Protein AF-A0A1G3TD76-F1 (afdb_monomer)

Foldseek 3Di:
DPVVVLVVLLVLLVVLLVVLVPADDDPLSVVVNVVSVVLNVCSVVVNDDPVVSVVVSVCSVVVVVVRVVVVVD

Nearest PDB structures (foldseek):
  2ip6-assembly1_A  TM=8.094E-01  e=3.872E+00  Pediococcus pentosaceus
  4nbo-assembly2_B  TM=5.725E-01  e=2.353E+00  Homo sapiens
  8qhx-assembly1_D  TM=3.581E-01  e=7.681E+00  Synechocystis sp. PCC 6803

Structure (mmCIF, N/CA/C/O backbone):
data_AF-A0A1G3TD76-F1
#
_entry.id   AF-A0A1G3TD76-F1
#
loop_
_atom_site.group_PDB
_atom_site.id
_atom_site.type_symbol
_atom_site.label_atom_id
_atom_site.label_alt_id
_atom_site.label_comp_id
_atom_site.label_asym_id
_atom_site.label_entity_id
_atom_site.label_seq_id
_atom_site.pdbx_PDB_ins_code
_atom_site.Cartn_x
_atom_site.Cartn_y
_atom_site.Cartn_z
_atom_site.occupancy
_atom_site.B_iso_or_equiv
_atom_site.auth_seq_id
_atom_site.auth_comp_id
_atom_site.auth_asym_id
_atom_site.auth_atom_id
_atom_site.pdbx_PDB_model_num
ATOM 1 N N . MET A 1 1 ? -14.530 0.860 17.038 1.00 51.81 1 MET A N 1
ATOM 2 C CA . MET A 1 1 ? -13.560 -0.093 16.449 1.00 51.81 1 MET A CA 1
ATOM 3 C C . MET A 1 1 ? -12.395 -0.199 17.408 1.00 51.81 1 MET A C 1
ATOM 5 O O . MET A 1 1 ? -11.893 0.841 17.813 1.00 51.81 1 MET A O 1
ATOM 9 N N . LYS A 1 2 ? -12.028 -1.409 17.845 1.00 53.72 2 LYS A N 1
ATOM 10 C CA . LYS A 1 2 ? -10.879 -1.588 18.740 1.00 53.72 2 LYS A CA 1
ATOM 11 C C . LYS A 1 2 ? -9.627 -1.209 17.949 1.00 53.72 2 LYS A C 1
ATOM 13 O O . LYS A 1 2 ? -9.403 -1.749 16.871 1.00 53.72 2 LYS A O 1
ATOM 18 N N . THR A 1 3 ? -8.846 -0.274 18.468 1.00 60.19 3 THR A N 1
ATOM 19 C CA . THR A 1 3 ? -7.640 0.330 17.871 1.00 60.19 3 THR A CA 1
ATOM 20 C C . THR A 1 3 ? -6.664 -0.695 17.263 1.00 60.19 3 THR A C 1
ATOM 22 O O . THR A 1 3 ? -5.927 -0.383 16.336 1.00 60.19 3 THR A O 1
ATOM 25 N N . SER A 1 4 ? -6.714 -1.949 17.726 1.00 70.12 4 SER A N 1
ATOM 26 C CA . SER A 1 4 ? -5.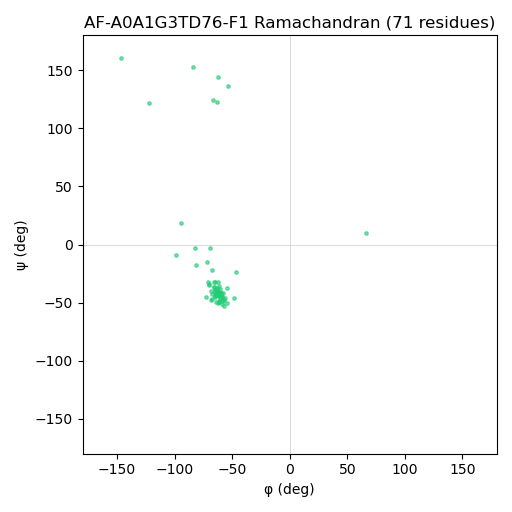920 -3.075 17.230 1.00 70.12 4 SER A CA 1
ATOM 27 C C . SER A 1 4 ? -6.204 -3.501 15.786 1.00 70.12 4 SER A C 1
ATOM 29 O O . SER A 1 4 ? -5.295 -3.996 15.132 1.00 70.12 4 SER A O 1
ATOM 31 N N . GLU A 1 5 ? -7.438 -3.375 15.286 1.00 73.88 5 GLU A N 1
ATOM 32 C CA . GLU A 1 5 ? -7.760 -3.767 13.900 1.00 73.88 5 GLU A CA 1
ATOM 33 C C . GLU A 1 5 ? -7.160 -2.764 12.915 1.00 73.88 5 GLU A C 1
ATOM 35 O O . GLU A 1 5 ? -6.471 -3.143 11.978 1.00 73.88 5 GLU A O 1
ATOM 40 N N . LEU A 1 6 ? -7.320 -1.477 13.215 1.00 74.75 6 LEU A N 1
ATOM 41 C CA . LEU A 1 6 ? -6.838 -0.371 12.393 1.00 74.75 6 LEU A CA 1
ATOM 42 C C . LEU A 1 6 ? -5.304 -0.366 12.277 1.00 74.75 6 LEU A C 1
ATOM 44 O O . LEU A 1 6 ? -4.766 -0.117 11.202 1.00 74.75 6 LEU A O 1
ATOM 48 N N . ASN A 1 7 ? -4.603 -0.711 13.360 1.00 79.19 7 ASN A N 1
ATOM 49 C CA . ASN A 1 7 ? -3.146 -0.846 13.344 1.00 79.19 7 ASN A CA 1
ATOM 50 C C . ASN A 1 7 ? -2.677 -1.985 12.427 1.00 79.19 7 ASN A C 1
ATOM 52 O O . ASN A 1 7 ? -1.738 -1.790 11.662 1.00 79.19 7 ASN A O 1
ATOM 56 N N . LYS A 1 8 ? -3.362 -3.138 12.436 1.00 80.44 8 LYS A N 1
ATOM 57 C CA . LYS A 1 8 ? -3.044 -4.258 11.531 1.00 80.44 8 LYS A CA 1
ATOM 58 C C . LYS A 1 8 ? -3.278 -3.896 10.065 1.00 80.44 8 LYS A C 1
ATOM 60 O O . LYS A 1 8 ? -2.491 -4.269 9.204 1.00 80.44 8 LYS A O 1
ATOM 65 N N . GLU A 1 9 ? -4.345 -3.154 9.772 1.00 75.56 9 GLU A N 1
ATOM 66 C CA . GLU A 1 9 ? -4.636 -2.673 8.413 1.00 75.56 9 GLU A CA 1
ATOM 67 C C . GLU A 1 9 ? -3.529 -1.744 7.893 1.00 75.56 9 GLU A C 1
ATOM 69 O O . GLU A 1 9 ? -3.113 -1.852 6.737 1.00 75.56 9 GLU A O 1
ATOM 74 N N . ILE A 1 10 ? -3.032 -0.848 8.754 1.00 82.12 10 ILE A N 1
ATOM 75 C CA . ILE A 1 10 ? -1.916 0.049 8.430 1.00 82.12 10 ILE A CA 1
ATOM 76 C C . ILE A 1 10 ? -0.631 -0.750 8.195 1.00 82.12 10 ILE A C 1
ATOM 78 O O . ILE A 1 10 ? 0.056 -0.488 7.212 1.00 82.12 10 ILE A O 1
ATOM 82 N N . GLU A 1 11 ? -0.336 -1.738 9.037 1.00 83.81 11 GLU A N 1
ATOM 83 C CA . GLU A 1 11 ? 0.862 -2.580 8.924 1.00 83.81 11 GLU A CA 1
ATOM 84 C C . GLU A 1 11 ? 0.891 -3.361 7.596 1.00 83.81 11 GLU A C 1
ATOM 86 O O . GLU A 1 11 ? 1.901 -3.375 6.890 1.00 83.81 11 GLU A O 1
ATOM 91 N N . VAL A 1 12 ? -0.251 -3.923 7.179 1.00 81.75 12 VAL A N 1
ATOM 92 C CA . VAL A 1 12 ? -0.391 -4.586 5.868 1.00 81.75 12 VAL A CA 1
ATOM 93 C C . VAL A 1 12 ? -0.165 -3.601 4.716 1.00 81.75 12 VAL A C 1
ATOM 95 O O . VAL A 1 12 ? 0.504 -3.929 3.733 1.00 81.75 12 VAL A O 1
ATOM 98 N N . LEU A 1 13 ? -0.698 -2.382 4.819 1.00 81.50 13 LEU A N 1
ATOM 99 C CA . LEU A 1 13 ? -0.478 -1.340 3.814 1.00 81.50 13 LEU A CA 1
ATOM 100 C C . LEU A 1 13 ? 0.986 -0.907 3.734 1.00 81.50 13 LEU A C 1
ATOM 102 O O . LEU A 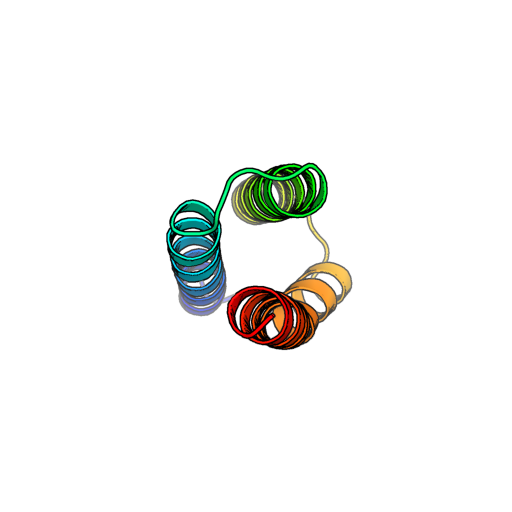1 13 ? 1.501 -0.733 2.633 1.00 81.50 13 LEU A O 1
ATOM 106 N N . GLU A 1 14 ? 1.662 -0.752 4.870 1.00 85.12 14 GLU A N 1
ATOM 107 C CA . GLU A 1 14 ? 3.086 -0.412 4.928 1.00 85.12 14 GLU A CA 1
ATOM 108 C C . GLU A 1 14 ? 3.954 -1.496 4.295 1.00 85.12 14 GLU A C 1
ATOM 110 O O . GLU A 1 14 ? 4.834 -1.179 3.490 1.00 85.12 14 GLU A O 1
ATOM 115 N N . HIS A 1 15 ? 3.653 -2.764 4.577 1.00 84.12 15 HIS A N 1
ATOM 116 C CA . HIS A 1 15 ? 4.322 -3.886 3.930 1.00 84.12 15 HIS A CA 1
ATOM 117 C C . HIS A 1 15 ? 4.143 -3.847 2.405 1.00 84.12 15 HIS A C 1
ATOM 119 O O . HIS A 1 15 ? 5.119 -3.935 1.662 1.00 84.12 15 HIS A O 1
ATOM 125 N N . ASN A 1 16 ? 2.916 -3.631 1.922 1.00 78.38 16 ASN A N 1
ATOM 126 C CA . ASN A 1 16 ? 2.638 -3.571 0.485 1.00 78.38 16 ASN A CA 1
ATOM 127 C C . ASN A 1 16 ? 3.307 -2.376 -0.204 1.00 78.38 16 ASN A C 1
ATOM 129 O O . ASN A 1 16 ? 3.787 -2.516 -1.329 1.00 78.38 16 ASN A O 1
ATOM 133 N N . ILE A 1 17 ? 3.386 -1.22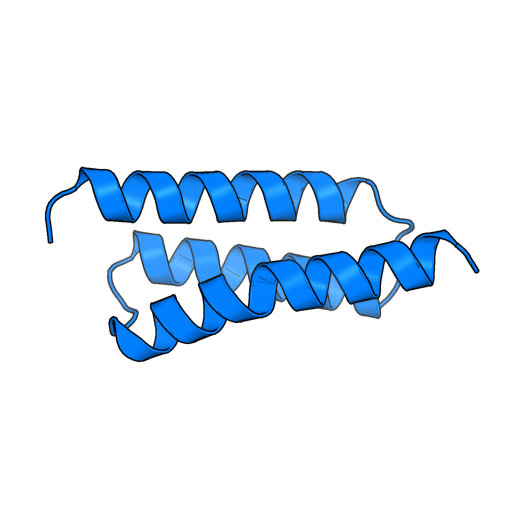0 0.466 1.00 84.19 17 ILE A N 1
ATOM 134 C CA . ILE A 1 17 ? 4.149 -0.062 -0.025 1.00 84.19 17 ILE A CA 1
ATOM 135 C C . ILE A 1 17 ? 5.628 -0.430 -0.149 1.00 84.19 17 ILE A C 1
ATOM 137 O O . ILE A 1 17 ? 6.219 -0.192 -1.200 1.00 84.19 17 ILE A O 1
ATOM 141 N N . SER A 1 18 ? 6.209 -1.044 0.885 1.00 84.81 18 SER A N 1
ATOM 142 C CA . SER A 1 18 ? 7.611 -1.469 0.870 1.00 84.81 18 SER A CA 1
ATOM 143 C C . SER A 1 18 ? 7.889 -2.446 -0.276 1.00 84.81 18 SER A C 1
ATOM 145 O O . SER A 1 18 ? 8.831 -2.242 -1.037 1.00 84.81 18 SER A O 1
ATOM 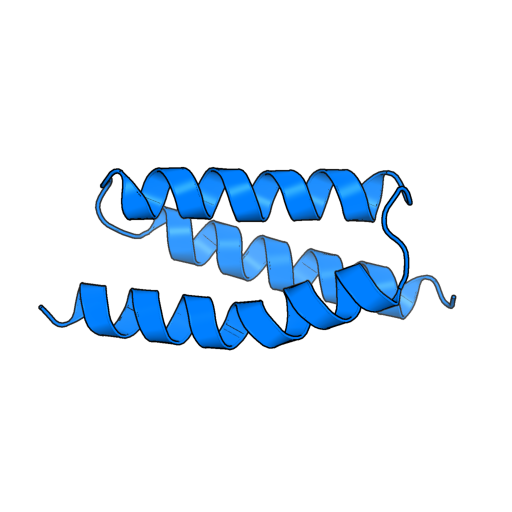147 N N . VAL A 1 19 ? 7.023 -3.444 -0.485 1.00 79.62 19 VAL A N 1
ATOM 148 C CA . VAL A 1 19 ? 7.138 -4.377 -1.617 1.00 79.62 19 VAL A CA 1
ATOM 149 C C . VAL A 1 19 ? 7.054 -3.642 -2.955 1.00 79.62 19 VAL A C 1
ATOM 151 O O . VAL A 1 19 ? 7.895 -3.880 -3.825 1.00 79.62 19 VAL A O 1
ATOM 154 N N . ALA A 1 20 ? 6.081 -2.744 -3.125 1.00 76.44 20 ALA A N 1
ATOM 155 C CA . ALA A 1 20 ? 5.899 -1.988 -4.362 1.00 76.44 20 ALA A CA 1
ATOM 156 C C . ALA A 1 20 ? 7.101 -1.077 -4.680 1.00 76.44 20 ALA A C 1
ATOM 158 O O . ALA A 1 20 ? 7.448 -0.918 -5.846 1.00 76.44 20 ALA A O 1
ATOM 159 N N . GLN A 1 21 ? 7.791 -0.548 -3.663 1.00 82.75 21 GLN A N 1
ATOM 160 C CA . GLN A 1 21 ? 9.023 0.237 -3.833 1.00 82.75 21 GLN A CA 1
ATOM 161 C C . GLN A 1 21 ? 10.207 -0.594 -4.352 1.00 82.75 21 GLN A C 1
ATOM 163 O O . GLN A 1 21 ? 11.128 -0.031 -4.934 1.00 82.75 21 GLN A O 1
ATOM 168 N N . THR A 1 22 ? 10.193 -1.921 -4.173 1.00 82.62 22 THR A N 1
ATOM 169 C CA . THR A 1 22 ? 11.235 -2.816 -4.722 1.00 82.62 22 THR A CA 1
ATOM 170 C C . THR A 1 22 ? 11.020 -3.181 -6.192 1.00 82.62 22 THR A C 1
ATOM 172 O O . THR A 1 22 ? 11.802 -3.948 -6.759 1.00 82.62 22 THR A O 1
ATOM 175 N N . LEU A 1 23 ? 9.924 -2.723 -6.800 1.00 78.12 23 LEU A N 1
ATOM 176 C CA . LEU A 1 23 ? 9.613 -3.006 -8.196 1.00 78.12 23 LEU A CA 1
ATOM 177 C C . LEU A 1 23 ? 10.323 -2.013 -9.119 1.00 78.12 23 LEU A C 1
ATOM 179 O O . LEU A 1 23 ? 10.549 -0.868 -8.723 1.00 78.12 23 LEU A O 1
ATOM 183 N N . PRO A 1 24 ? 10.622 -2.414 -10.367 1.00 78.25 24 PRO A N 1
ATOM 184 C CA . PRO A 1 24 ? 11.109 -1.482 -11.371 1.00 78.25 24 PRO A CA 1
ATOM 185 C C . PRO A 1 24 ? 10.153 -0.285 -11.503 1.00 78.25 24 PRO A C 1
ATOM 187 O O . PRO A 1 24 ? 8.926 -0.481 -11.525 1.00 78.25 24 PRO A O 1
ATOM 190 N N . PRO A 1 25 ? 10.682 0.947 -11.587 1.00 77.25 25 PRO A N 1
ATOM 191 C CA . PRO A 1 25 ? 9.854 2.119 -11.800 1.00 77.25 25 PRO A CA 1
ATOM 192 C C . PRO A 1 25 ? 9.171 2.002 -13.164 1.00 77.25 25 PRO A C 1
ATOM 194 O O . PRO A 1 25 ? 9.812 1.835 -14.198 1.00 77.25 25 PRO A O 1
ATOM 197 N N . SER A 1 26 ? 7.847 2.059 -13.138 1.00 80.06 26 SER A N 1
ATOM 198 C CA . SER A 1 26 ? 6.973 2.091 -14.306 1.00 80.06 26 SER A CA 1
ATOM 199 C C . SER A 1 26 ? 5.759 2.938 -13.954 1.00 80.06 26 SER A C 1
ATOM 201 O O . SER A 1 26 ? 5.455 3.091 -12.767 1.00 80.06 26 SER A O 1
ATOM 203 N N . ASP A 1 27 ? 5.030 3.436 -14.949 1.00 77.06 27 ASP A N 1
ATOM 204 C CA . ASP A 1 27 ? 3.800 4.204 -14.711 1.00 77.06 27 ASP A CA 1
ATOM 205 C C . ASP A 1 27 ? 2.811 3.423 -13.830 1.00 77.06 27 ASP A C 1
ATOM 207 O O . ASP A 1 27 ? 2.214 3.971 -12.905 1.00 77.06 27 ASP A O 1
ATOM 211 N N . ASN A 1 28 ? 2.733 2.103 -14.029 1.00 73.62 28 ASN A N 1
ATOM 212 C CA . ASN A 1 28 ? 1.906 1.206 -13.221 1.00 73.62 28 ASN A CA 1
ATOM 213 C C . ASN A 1 28 ? 2.413 1.081 -11.776 1.00 73.62 28 ASN A C 1
ATOM 215 O O . ASN A 1 28 ? 1.618 1.107 -10.837 1.00 73.62 28 ASN A O 1
ATOM 219 N N . THR A 1 29 ? 3.729 0.961 -11.582 1.00 74.31 29 THR A N 1
ATOM 220 C CA . THR A 1 29 ? 4.350 0.900 -10.247 1.00 74.31 29 THR A CA 1
ATOM 221 C C . THR A 1 29 ? 4.141 2.211 -9.484 1.00 74.31 29 THR A C 1
ATOM 223 O O . THR A 1 29 ? 3.848 2.194 -8.288 1.00 74.31 29 THR A O 1
ATOM 226 N N . LEU A 1 30 ? 4.265 3.350 -10.169 1.00 79.50 30 LEU A N 1
ATOM 227 C CA . LEU A 1 30 ? 4.086 4.678 -9.583 1.00 79.50 30 LEU A CA 1
ATOM 228 C C . LEU A 1 30 ? 2.623 4.925 -9.198 1.00 79.50 30 LEU A C 1
ATOM 230 O O . LEU A 1 30 ? 2.354 5.299 -8.056 1.00 79.50 30 LEU A O 1
ATOM 234 N N . ALA A 1 31 ? 1.681 4.623 -10.097 1.00 78.00 31 ALA A N 1
ATOM 235 C CA . ALA A 1 31 ? 0.246 4.728 -9.826 1.00 78.00 31 ALA A CA 1
ATOM 236 C C . ALA A 1 31 ? -0.187 3.821 -8.662 1.00 78.00 31 ALA A C 1
ATOM 238 O O . ALA A 1 31 ? -1.002 4.201 -7.814 1.00 78.00 31 ALA A O 1
ATOM 239 N N . LEU A 1 32 ? 0.397 2.623 -8.578 1.00 78.00 32 LEU A N 1
ATOM 240 C CA . LEU A 1 32 ? 0.192 1.721 -7.455 1.00 78.00 32 LEU A CA 1
ATOM 241 C C . LEU A 1 32 ? 0.697 2.325 -6.139 1.00 78.00 32 LEU A C 1
ATOM 243 O O . LEU A 1 32 ? -0.038 2.339 -5.151 1.00 78.00 32 LEU A O 1
ATOM 247 N N . LEU A 1 33 ? 1.936 2.822 -6.110 1.00 82.44 33 LEU A N 1
ATOM 248 C CA . LEU A 1 33 ? 2.521 3.435 -4.916 1.00 82.44 33 LEU A CA 1
ATOM 249 C C . LEU A 1 33 ? 1.694 4.625 -4.428 1.00 82.44 33 LEU A C 1
ATOM 251 O O . LEU A 1 33 ? 1.404 4.727 -3.234 1.00 82.44 33 LEU A O 1
ATOM 255 N N . GLU A 1 34 ? 1.259 5.484 -5.347 1.00 83.50 34 GLU A N 1
ATOM 256 C CA . GLU A 1 34 ? 0.397 6.624 -5.042 1.00 83.50 34 GLU A CA 1
ATOM 257 C C . GLU A 1 34 ? -0.948 6.177 -4.455 1.00 83.50 34 GLU A C 1
ATOM 259 O O . GLU A 1 34 ? -1.413 6.722 -3.444 1.00 83.50 34 GLU A O 1
ATOM 264 N N . THR A 1 35 ? -1.547 5.133 -5.033 1.00 82.00 35 THR A N 1
ATOM 265 C CA . THR A 1 35 ? -2.802 4.553 -4.544 1.00 82.00 35 THR A CA 1
ATOM 266 C C . THR A 1 35 ? -2.639 4.024 -3.120 1.00 82.00 35 THR A C 1
ATOM 268 O O . THR A 1 35 ? -3.414 4.390 -2.233 1.00 82.00 35 THR A O 1
ATOM 271 N N . LEU A 1 36 ? -1.601 3.224 -2.860 1.00 82.00 36 LEU A N 1
ATOM 272 C CA . LEU A 1 36 ? -1.328 2.652 -1.539 1.00 82.00 36 LEU A CA 1
ATOM 273 C C . LEU A 1 36 ? -1.080 3.735 -0.477 1.00 82.00 36 LEU A C 1
ATOM 275 O O . LEU A 1 36 ? -1.634 3.674 0.625 1.00 82.00 36 LEU A O 1
ATOM 279 N N . GLN A 1 37 ? -0.297 4.764 -0.813 1.00 85.81 37 GLN A N 1
ATOM 280 C CA . GLN A 1 37 ? -0.041 5.894 0.084 1.00 85.81 37 GLN A CA 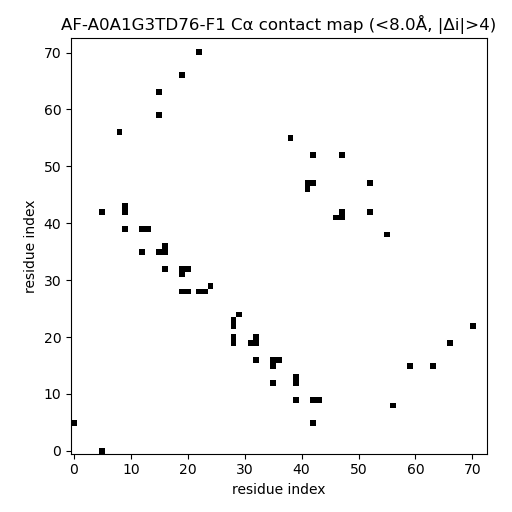1
ATOM 281 C C . GLN A 1 37 ? -1.310 6.705 0.367 1.00 85.81 37 GLN A C 1
ATOM 283 O O . GLN A 1 37 ? -1.548 7.111 1.508 1.00 85.81 37 GLN A O 1
ATOM 288 N N . THR A 1 38 ? -2.147 6.919 -0.649 1.00 84.81 38 THR A N 1
ATOM 289 C CA . THR A 1 38 ? -3.422 7.634 -0.510 1.00 84.81 38 THR A CA 1
ATOM 290 C C . THR A 1 38 ? -4.383 6.877 0.396 1.00 84.81 38 THR A C 1
ATOM 292 O O . THR A 1 38 ? -5.001 7.475 1.281 1.00 84.81 38 THR A O 1
ATOM 295 N N . VAL A 1 39 ? -4.477 5.558 0.232 1.00 80.94 39 VAL A N 1
ATOM 296 C CA . VAL A 1 39 ? -5.264 4.693 1.116 1.00 80.94 39 VAL A CA 1
ATOM 297 C C . VAL A 1 39 ? -4.769 4.811 2.554 1.00 80.94 39 VAL A C 1
ATOM 299 O O . VAL A 1 39 ? -5.576 5.085 3.442 1.00 80.94 39 VAL A O 1
ATOM 302 N N . LYS A 1 40 ? -3.456 4.665 2.787 1.00 83.31 40 LYS A N 1
ATOM 303 C CA . LYS A 1 40 ? -2.865 4.787 4.128 1.00 83.31 40 LYS A CA 1
ATOM 304 C C . LYS A 1 40 ? -3.237 6.123 4.773 1.00 83.31 40 LYS A C 1
ATOM 306 O O 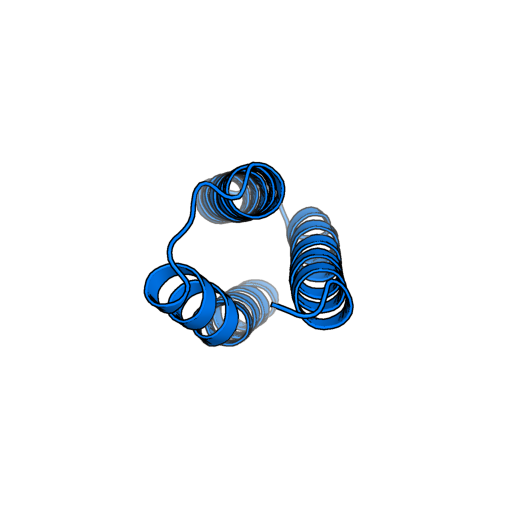. LYS A 1 40 ? -3.761 6.135 5.885 1.00 83.31 40 LYS A O 1
ATOM 311 N N . LYS A 1 41 ? -3.043 7.241 4.060 1.00 84.44 41 LYS A N 1
ATOM 312 C CA . LYS A 1 41 ? -3.402 8.588 4.544 1.00 84.44 41 LYS A CA 1
ATOM 313 C C . LYS A 1 41 ? -4.875 8.678 4.934 1.00 84.44 41 LYS A C 1
ATOM 315 O O . LYS A 1 41 ? -5.199 9.191 6.000 1.00 84.44 41 LYS A O 1
ATOM 320 N N . LYS A 1 42 ? -5.767 8.159 4.092 1.00 80.38 42 LYS A N 1
ATOM 321 C CA . LYS A 1 42 ? -7.209 8.219 4.334 1.00 80.38 42 LYS A CA 1
ATOM 322 C C . LYS A 1 42 ? -7.669 7.313 5.490 1.00 80.38 42 LYS A C 1
ATOM 324 O O . LYS A 1 42 ? -8.590 7.696 6.211 1.00 80.38 42 LYS A O 1
ATOM 329 N N . ILE A 1 43 ? -7.034 6.154 5.695 1.00 79.50 43 ILE A N 1
ATOM 330 C CA . ILE A 1 43 ? -7.293 5.278 6.853 1.00 79.50 43 ILE A CA 1
ATOM 331 C C . ILE A 1 43 ? -6.826 5.944 8.149 1.00 79.50 43 ILE A C 1
ATOM 333 O O . ILE A 1 43 ? -7.597 5.996 9.106 1.00 79.50 43 ILE A O 1
ATOM 337 N N . VAL A 1 44 ? -5.607 6.497 8.160 1.00 79.44 44 VAL A N 1
ATOM 338 C CA . VAL A 1 44 ? -5.036 7.212 9.316 1.00 79.44 44 VAL A CA 1
ATOM 339 C C . VAL A 1 44 ? -5.871 8.439 9.677 1.00 79.44 44 VAL A C 1
ATOM 341 O O . VAL A 1 44 ? -6.148 8.669 10.848 1.00 79.44 44 VAL A O 1
ATOM 344 N N . ALA A 1 45 ? -6.344 9.188 8.678 1.00 80.31 45 ALA A N 1
ATOM 345 C CA . ALA A 1 45 ? -7.220 10.339 8.885 1.00 80.31 45 ALA A CA 1
ATOM 346 C C . ALA A 1 45 ? -8.631 9.964 9.385 1.00 80.31 45 ALA A C 1
ATOM 348 O O . ALA A 1 45 ? -9.459 10.848 9.581 1.00 80.31 45 ALA A O 1
ATOM 349 N N . GLY A 1 46 ? -8.951 8.670 9.527 1.00 73.06 46 GLY A N 1
ATOM 350 C CA . GLY A 1 46 ? -10.288 8.204 9.903 1.00 73.06 46 GLY A CA 1
ATOM 351 C C . GLY A 1 46 ? -11.363 8.495 8.849 1.00 73.06 46 GLY A C 1
ATOM 352 O O . GLY A 1 46 ? -12.544 8.286 9.106 1.00 73.06 46 GLY A O 1
A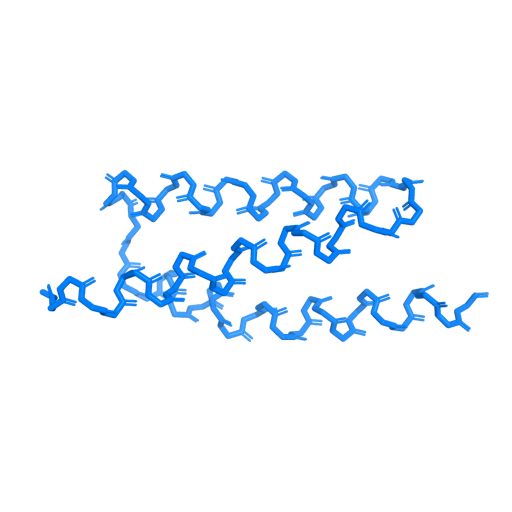TOM 353 N N . ASN A 1 47 ? -10.965 8.935 7.653 1.00 68.69 47 ASN A N 1
ATOM 354 C CA . ASN A 1 47 ? -11.849 9.515 6.642 1.00 68.69 47 ASN A CA 1
ATOM 355 C C . ASN A 1 47 ? -12.347 8.479 5.614 1.00 68.69 47 ASN A C 1
ATOM 357 O O . ASN A 1 47 ? -12.764 8.818 4.507 1.00 68.69 47 ASN A O 1
ATOM 361 N N . ILE A 1 48 ? -12.261 7.190 5.959 1.00 70.31 48 ILE A N 1
ATOM 362 C CA . ILE A 1 48 ? -12.716 6.064 5.138 1.00 70.31 48 ILE A CA 1
ATOM 363 C C . ILE A 1 48 ? -13.741 5.247 5.917 1.00 70.31 48 ILE A C 1
ATOM 365 O O . ILE A 1 48 ? -13.439 4.682 6.975 1.00 70.31 48 ILE A O 1
ATOM 369 N N . GLY A 1 49 ? -14.935 5.133 5.330 1.00 70.88 49 GLY A N 1
ATOM 370 C CA . GLY A 1 49 ? -15.971 4.213 5.778 1.00 70.88 49 GLY A CA 1
ATOM 371 C C . GLY A 1 49 ? -15.516 2.756 5.666 1.00 70.88 49 GLY A C 1
ATOM 372 O O . GLY A 1 49 ? -14.816 2.378 4.726 1.00 70.88 49 GLY A O 1
ATOM 373 N N . ARG A 1 50 ? -15.941 1.927 6.625 1.00 71.19 50 ARG A N 1
ATOM 374 C CA . ARG A 1 50 ? -15.511 0.527 6.796 1.00 71.19 50 ARG A CA 1
ATOM 375 C C . ARG A 1 50 ? -15.560 -0.293 5.499 1.00 71.19 50 ARG A C 1
ATOM 377 O O . ARG A 1 50 ? -14.567 -0.892 5.124 1.00 71.19 50 ARG A O 1
ATOM 384 N N . LYS A 1 51 ? -16.654 -0.182 4.738 1.00 69.25 51 LYS A N 1
ATOM 385 C CA . LYS A 1 51 ? -16.865 -0.898 3.465 1.00 69.25 51 LYS A CA 1
ATOM 386 C C . LYS A 1 51 ? -15.789 -0.611 2.411 1.00 69.25 51 LYS A C 1
ATOM 388 O O . LYS A 1 51 ? -15.332 -1.514 1.716 1.00 69.25 51 LYS A O 1
ATOM 393 N N . MET A 1 52 ? -15.380 0.649 2.290 1.00 68.19 52 MET A N 1
ATOM 394 C CA . MET A 1 52 ? -14.332 1.061 1.355 1.00 68.19 52 MET A CA 1
ATOM 395 C C . MET A 1 52 ? -12.969 0.540 1.827 1.00 68.19 52 MET A C 1
ATOM 397 O O . MET A 1 52 ? -12.153 0.118 1.016 1.00 68.19 52 MET A O 1
ATOM 401 N N . ARG A 1 53 ? -12.760 0.494 3.146 1.00 67.88 53 ARG A N 1
ATOM 402 C CA . ARG A 1 53 ? -11.565 -0.076 3.768 1.00 67.88 53 ARG A CA 1
ATOM 403 C C . ARG A 1 53 ? -11.424 -1.573 3.508 1.00 67.88 53 ARG A C 1
ATOM 405 O O . ARG A 1 53 ? -10.383 -1.994 3.018 1.00 67.88 53 ARG A O 1
ATOM 412 N N . ASP A 1 54 ? -12.492 -2.328 3.751 1.00 66.88 54 ASP A N 1
ATOM 413 C CA . ASP A 1 54 ? -12.549 -3.775 3.523 1.00 66.88 54 ASP A CA 1
ATOM 414 C C . ASP A 1 54 ? -12.298 -4.100 2.049 1.00 66.88 54 ASP A C 1
ATOM 416 O O . ASP A 1 54 ? -11.521 -4.992 1.725 1.00 66.88 54 ASP A O 1
ATOM 420 N N . THR A 1 55 ? -12.887 -3.307 1.149 1.00 66.94 55 THR A N 1
ATOM 421 C CA . THR A 1 55 ? -12.653 -3.412 -0.296 1.00 66.94 55 THR A CA 1
ATOM 422 C C . THR A 1 55 ? -11.163 -3.268 -0.600 1.00 66.94 55 THR A C 1
ATOM 424 O O . THR A 1 55 ? -10.566 -4.148 -1.211 1.00 66.94 55 THR A O 1
ATOM 427 N N . ILE A 1 56 ? -10.523 -2.205 -0.113 1.00 67.81 56 ILE A N 1
ATOM 428 C CA . ILE A 1 56 ? -9.102 -1.965 -0.374 1.00 67.81 56 ILE A CA 1
ATOM 429 C C . ILE A 1 56 ? -8.227 -3.094 0.186 1.00 67.81 56 ILE A C 1
ATOM 431 O O . ILE A 1 56 ? -7.352 -3.588 -0.521 1.00 67.81 56 ILE A O 1
ATOM 435 N N . ILE A 1 57 ? -8.490 -3.547 1.414 1.00 66.69 57 ILE A N 1
ATOM 436 C CA . ILE A 1 57 ? -7.739 -4.639 2.045 1.00 66.69 57 ILE A CA 1
ATOM 437 C C . ILE A 1 57 ? -7.883 -5.947 1.259 1.00 66.69 57 ILE A C 1
ATOM 439 O O . ILE A 1 57 ? -6.898 -6.657 1.077 1.00 66.69 57 ILE A O 1
ATOM 443 N N . VAL A 1 58 ? -9.076 -6.254 0.746 1.00 66.19 58 VAL A N 1
ATOM 444 C CA . VAL A 1 58 ? -9.326 -7.456 -0.065 1.00 66.19 58 VAL A CA 1
ATOM 445 C C . VAL A 1 58 ? -8.680 -7.360 -1.4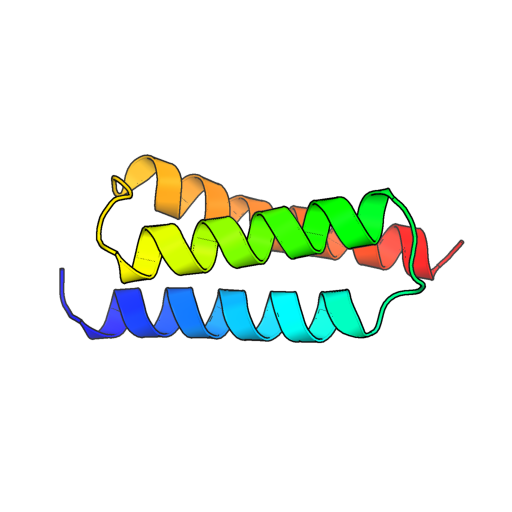52 1.00 66.19 58 VAL A C 1
ATOM 447 O O . VAL A 1 58 ? -8.235 -8.371 -1.995 1.00 66.19 58 VAL A O 1
ATOM 450 N N . PHE A 1 59 ? -8.575 -6.158 -2.024 1.00 67.38 59 PHE A N 1
ATOM 451 C CA . PHE A 1 59 ? -7.924 -5.950 -3.322 1.00 67.38 59 PHE A CA 1
ATOM 452 C C . PHE A 1 59 ? -6.391 -5.862 -3.239 1.00 67.38 59 PHE A C 1
ATOM 454 O O . PHE A 1 59 ? -5.724 -6.077 -4.250 1.00 67.38 59 PHE A O 1
ATOM 461 N N . LEU A 1 60 ? -5.809 -5.621 -2.060 1.00 68.00 60 LEU A N 1
ATOM 462 C CA . LEU A 1 60 ? -4.355 -5.581 -1.851 1.00 68.00 60 LEU A CA 1
ATOM 463 C C . LEU A 1 60 ? -3.632 -6.885 -2.259 1.00 68.00 60 LEU A C 1
ATOM 465 O O . LE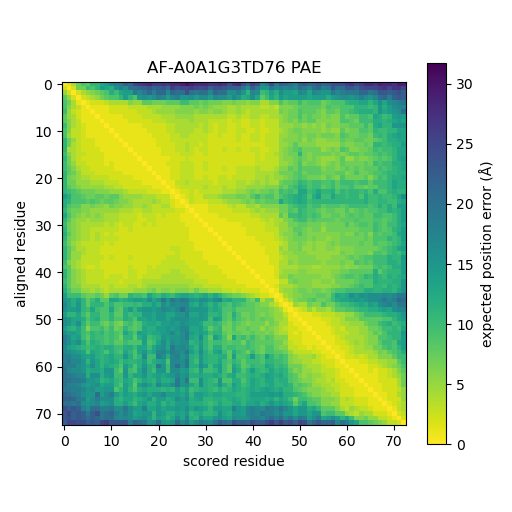U A 1 60 ? -2.653 -6.804 -3.001 1.00 68.00 60 LEU A O 1
ATOM 469 N N . PRO A 1 61 ? -4.098 -8.089 -1.867 1.00 65.69 61 PRO A N 1
ATOM 470 C CA . PRO A 1 61 ? -3.541 -9.354 -2.353 1.00 65.69 61 PRO A CA 1
ATOM 471 C C . PRO A 1 61 ? -3.659 -9.543 -3.870 1.00 65.69 61 PRO A C 1
ATOM 473 O O . PRO A 1 61 ? -2.763 -10.104 -4.497 1.00 65.69 61 PRO A O 1
ATOM 476 N N . LEU A 1 62 ? -4.750 -9.068 -4.482 1.00 65.06 62 LEU A N 1
ATOM 477 C CA . LEU A 1 62 ? -4.938 -9.137 -5.936 1.00 65.06 62 LEU A CA 1
ATOM 478 C C . LEU A 1 62 ? -3.958 -8.212 -6.665 1.00 65.06 62 LEU A C 1
ATOM 480 O O . LEU A 1 62 ? -3.361 -8.615 -7.662 1.00 65.06 62 LEU A O 1
ATOM 484 N N . LEU A 1 63 ? -3.727 -7.019 -6.119 1.00 64.25 63 LEU A N 1
ATOM 485 C CA . LEU A 1 63 ? -2.677 -6.104 -6.559 1.00 64.25 63 LEU A CA 1
ATOM 486 C C . LEU A 1 63 ? -1.285 -6.735 -6.421 1.00 64.25 63 LEU A C 1
ATOM 488 O O . LEU A 1 63 ? -0.495 -6.682 -7.360 1.00 64.25 63 LEU A O 1
ATOM 492 N N . TYR A 1 64 ? -1.002 -7.411 -5.304 1.00 63.38 64 TYR A N 1
ATOM 493 C CA . TYR A 1 64 ? 0.242 -8.165 -5.121 1.00 63.38 64 TYR A CA 1
ATOM 494 C C . TYR A 1 64 ? 0.414 -9.277 -6.171 1.00 63.38 64 TYR A C 1
ATOM 496 O O . TYR A 1 64 ? 1.497 -9.443 -6.729 1.00 63.38 64 TYR A O 1
ATOM 504 N N . LEU A 1 65 ? -0.652 -10.010 -6.509 1.00 64.44 65 LEU A N 1
ATOM 505 C CA . LEU A 1 65 ? -0.619 -11.024 -7.569 1.00 64.44 65 LEU A CA 1
ATOM 506 C C . LEU A 1 65 ? -0.383 -10.416 -8.960 1.00 64.44 65 LEU A C 1
ATOM 508 O O . LEU A 1 65 ? 0.328 -11.014 -9.771 1.00 64.44 65 LEU A O 1
ATOM 512 N N . GLN A 1 66 ? -0.945 -9.237 -9.242 1.00 63.56 66 GLN A N 1
ATOM 513 C CA . GLN A 1 66 ? -0.686 -8.503 -10.487 1.00 63.56 66 GLN A CA 1
ATOM 514 C C . GLN A 1 66 ? 0.778 -8.058 -10.580 1.00 63.56 66 GLN A C 1
ATOM 516 O O . GLN A 1 66 ? 1.425 -8.290 -11.599 1.00 63.56 66 GLN A O 1
ATOM 521 N N . ILE A 1 67 ? 1.328 -7.515 -9.493 1.00 58.94 67 ILE A N 1
ATOM 522 C CA . ILE A 1 67 ? 2.749 -7.172 -9.361 1.00 58.94 67 ILE A CA 1
ATOM 523 C C . ILE A 1 67 ? 3.645 -8.393 -9.576 1.00 58.94 67 ILE A C 1
ATOM 525 O O . ILE A 1 67 ? 4.616 -8.330 -10.326 1.00 58.94 67 ILE A O 1
ATOM 529 N N . TRP A 1 68 ? 3.343 -9.511 -8.914 1.00 65.19 68 TRP A N 1
ATOM 530 C CA . TRP A 1 68 ? 4.152 -10.724 -9.002 1.00 65.19 68 TRP A CA 1
ATOM 531 C C . TRP A 1 68 ? 4.168 -11.292 -10.423 1.00 65.19 68 TRP A C 1
ATOM 533 O O . TRP A 1 68 ? 5.217 -11.723 -10.901 1.00 65.19 68 TRP A O 1
ATOM 543 N N . LYS A 1 69 ? 3.030 -11.230 -11.128 1.00 66.50 69 LYS A N 1
ATOM 544 C CA . LYS A 1 69 ? 2.959 -11.563 -12.556 1.00 66.50 69 LYS A CA 1
ATOM 545 C C . LYS A 1 69 ? 3.827 -10.636 -13.408 1.00 66.50 69 LYS A C 1
ATOM 547 O O . LYS A 1 69 ? 4.531 -11.135 -14.276 1.00 66.50 69 LYS A O 1
ATOM 552 N N . LEU A 1 70 ? 3.816 -9.329 -13.141 1.00 59.00 70 LEU A N 1
ATOM 553 C CA . LEU A 1 70 ? 4.663 -8.359 -13.846 1.00 59.00 70 LEU A CA 1
ATOM 554 C C . LEU A 1 70 ? 6.160 -8.572 -13.575 1.00 59.00 70 LEU A C 1
ATOM 556 O O . LEU A 1 70 ? 6.964 -8.355 -14.466 1.00 59.00 70 LEU A O 1
ATOM 560 N N . LYS A 1 71 ? 6.539 -9.038 -12.378 1.00 55.47 71 LYS A N 1
ATOM 561 C CA . LYS A 1 71 ? 7.935 -9.342 -12.005 1.00 55.47 71 LYS A CA 1
ATOM 562 C C . LYS A 1 71 ? 8.501 -10.601 -12.683 1.00 55.47 71 LYS A C 1
ATOM 564 O O . LYS A 1 71 ? 9.700 -10.841 -12.596 1.00 55.47 71 LYS A O 1
ATOM 569 N N . LYS A 1 72 ? 7.633 -11.442 -13.257 1.00 58.25 72 LYS A N 1
ATOM 570 C CA . LYS A 1 72 ? 7.978 -12.705 -13.933 1.00 58.25 72 LYS A CA 1
ATOM 571 C C . LYS A 1 72 ? 8.059 -12.590 -15.461 1.00 58.25 72 LYS A C 1
ATOM 573 O O . LYS A 1 72 ? 8.444 -13.575 -16.089 1.00 58.25 72 LYS A O 1
ATOM 578 N N . LEU A 1 73 ? 7.645 -11.455 -16.023 1.00 47.50 73 LEU A N 1
ATOM 579 C CA . LEU A 1 73 ? 7.826 -11.093 -17.432 1.00 47.50 73 LEU A CA 1
ATOM 580 C C . LEU A 1 73 ? 9.176 -10.396 -17.609 1.00 47.50 73 LEU A C 1
ATOM 582 O O . LEU A 1 73 ? 9.797 -10.635 -18.664 1.00 47.50 73 LEU A O 1
#

Secondary structure (DSSP, 8-state):
--HHHHHHHHHHHHHHHHHHHTSPP-HHHHHHHHHHHHHHHHHHTT-S-HHHHHHHHHHHHHHHHHHHHHTT-

pLDDT: mean 73.38, std 9.14, range [47.5, 85.81]

Sequence (73 aa):
MKTSELNKEIEVLEHNISVAQTLPPSDNTLALLETLQTVKKKIVAGNIGRKMRDTIIVFLPLLYLQIWKLKKL

Radius of gyration: 12.66 Å; Cα contacts (8 Å, |Δi|>4): 31; chains: 1; bounding box: 28×23×36 Å

Solvent-accessible surface area (backbone atoms only — not comparable to full-atom values): 4275 Å² total; per-residue (Å²): 129,69,70,69,58,62,52,52,56,48,52,54,51,51,50,51,43,56,56,51,69,74,48,76,91,41,76,68,45,50,54,48,47,52,50,50,53,51,50,50,53,34,55,74,68,65,74,54,58,67,70,62,50,54,50,50,61,65,44,46,62,56,50,50,52,52,51,53,54,61,74,73,109

Mean predicted aligned error: 7.81 Å